Protein AF-V4AEV6-F1 (afdb_monomer)

Secondary structure (DSSP, 8-state):
-EEEEEEEEEEEE-SEEEEEEEEEEEEEEESEEEEEE---S--EEEEEEEEEEEESSEEEEEEEEEEEEEEEEEEEEEEEEEEEEEEEEEEEEEEEEEEEEEEEEEEEEEEEEEEEEEEEEEEEEEEEEEEEEEE-----

Organism: Lottia gigantea (NCBI:txid225164)

pLDDT: mean 76.53, std 8.0, range [36.03, 85.5]

Mean predicted aligned error: 7.54 Å

Radius of gyration: 14.94 Å; Cα contacts (8 Å, |Δi|>4): 423; chains: 1; bounding box: 34×27×40 Å

Structure (mmCIF, N/CA/C/O backbone):
data_AF-V4AEV6-F1
#
_entry.id   AF-V4AEV6-F1
#
loop_
_atom_site.group_PDB
_atom_site.id
_atom_site.type_symbol
_atom_site.label_atom_id
_atom_site.label_alt_id
_atom_site.label_comp_id
_atom_site.label_asym_id
_atom_site.label_entity_id
_atom_site.label_seq_id
_atom_site.pdbx_PDB_ins_code
_atom_site.Cartn_x
_atom_site.Cartn_y
_atom_site.Cartn_z
_atom_site.occupancy
_atom_site.B_iso_or_equiv
_atom_site.auth_seq_id
_atom_site.auth_comp_id
_atom_site.auth_asym_id
_atom_site.auth_atom_id
_atom_site.pdbx_PDB_model_num
ATOM 1 N N . GLU A 1 1 ? 16.883 -10.049 -12.548 1.00 63.38 1 GLU A N 1
ATOM 2 C CA . GLU A 1 1 ? 17.348 -8.849 -13.294 1.00 63.38 1 GLU A CA 1
ATOM 3 C C . GLU A 1 1 ? 16.871 -7.574 -12.592 1.00 63.38 1 GLU A C 1
ATOM 5 O O . GLU A 1 1 ? 15.857 -7.626 -11.902 1.00 63.38 1 GLU A O 1
ATOM 10 N N . GLN A 1 2 ? 17.635 -6.4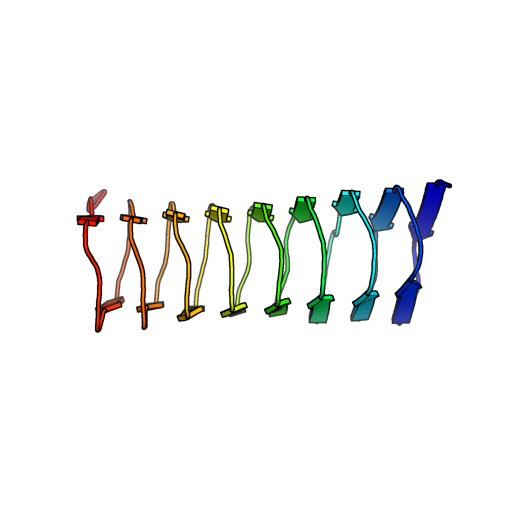77 -12.681 1.00 79.69 2 GLN A N 1
ATOM 11 C CA . GLN A 1 2 ? 17.350 -5.211 -11.985 1.00 79.69 2 GLN A CA 1
ATOM 12 C C . GLN A 1 2 ? 16.844 -4.146 -12.964 1.00 79.69 2 GLN A C 1
ATOM 14 O O . GLN A 1 2 ? 17.460 -3.947 -14.012 1.00 79.69 2 GLN A O 1
ATOM 19 N N . CYS A 1 3 ? 15.794 -3.415 -12.590 1.00 81.62 3 CYS A N 1
ATOM 20 C CA . CYS A 1 3 ? 15.267 -2.277 -13.343 1.00 81.62 3 CYS A CA 1
ATOM 21 C C . CYS A 1 3 ? 15.431 -0.965 -12.560 1.00 81.62 3 CYS A C 1
ATOM 23 O O . CYS A 1 3 ? 15.241 -0.931 -11.343 1.00 81.62 3 CYS A O 1
ATOM 25 N N . TYR A 1 4 ? 15.739 0.117 -13.275 1.00 82.94 4 TYR A N 1
ATOM 26 C CA . TYR A 1 4 ? 15.782 1.479 -12.747 1.00 82.94 4 TYR A CA 1
ATOM 27 C C . TYR A 1 4 ? 14.935 2.372 -13.645 1.00 82.94 4 TYR A C 1
ATOM 29 O O . TYR A 1 4 ? 15.218 2.484 -14.839 1.00 82.94 4 TYR A O 1
ATOM 37 N N . ILE A 1 5 ? 13.905 2.985 -13.073 1.00 80.19 5 ILE A N 1
ATOM 38 C CA . ILE A 1 5 ? 12.980 3.866 -13.782 1.00 80.19 5 ILE A CA 1
ATOM 39 C C . ILE A 1 5 ? 12.909 5.200 -13.046 1.00 80.19 5 ILE A C 1
ATOM 41 O O . ILE A 1 5 ? 12.683 5.230 -11.838 1.00 80.19 5 ILE A O 1
ATOM 45 N N . SER A 1 6 ? 13.089 6.300 -13.772 1.00 83.06 6 SER A N 1
ATOM 46 C CA . SER A 1 6 ? 12.826 7.630 -13.238 1.00 83.06 6 SER A CA 1
ATOM 47 C C . SER A 1 6 ? 12.288 8.588 -14.285 1.00 83.06 6 SER A C 1
ATOM 49 O O . SER A 1 6 ? 12.543 8.400 -15.475 1.00 83.06 6 SER A O 1
ATOM 51 N N . ASP A 1 7 ? 11.586 9.621 -13.819 1.00 81.50 7 ASP A N 1
ATOM 52 C CA . ASP A 1 7 ? 11.181 10.793 -14.602 1.00 81.50 7 ASP A CA 1
ATOM 53 C C . ASP A 1 7 ? 10.311 10.439 -15.818 1.00 81.50 7 ASP A C 1
ATOM 55 O O . ASP A 1 7 ? 10.555 10.889 -16.943 1.00 81.50 7 ASP A O 1
ATOM 59 N N . ILE A 1 8 ? 9.295 9.604 -15.597 1.00 78.75 8 ILE A N 1
ATOM 60 C CA . ILE A 1 8 ? 8.323 9.219 -16.627 1.00 78.75 8 ILE A CA 1
ATOM 61 C C . ILE A 1 8 ? 6.896 9.378 -16.110 1.00 78.75 8 ILE A C 1
ATOM 63 O O . ILE A 1 8 ? 6.651 9.292 -14.917 1.00 78.75 8 ILE A O 1
ATOM 67 N N . GLU A 1 9 ? 5.936 9.563 -17.010 1.00 80.81 9 GLU A N 1
ATOM 68 C CA . GLU A 1 9 ? 4.525 9.697 -16.624 1.00 80.81 9 GLU A CA 1
ATOM 69 C C . GLU A 1 9 ? 3.915 8.331 -16.269 1.00 80.81 9 GLU A C 1
ATOM 71 O O . GLU A 1 9 ? 3.244 8.186 -15.252 1.00 80.81 9 GLU A O 1
ATOM 76 N N . GLN A 1 10 ? 4.176 7.299 -17.082 1.00 82.94 10 GLN A N 1
ATOM 77 C CA . GLN A 1 10 ? 3.543 5.988 -16.928 1.00 82.94 10 GLN A CA 1
ATOM 78 C C . GLN A 1 10 ? 4.524 4.828 -17.108 1.00 82.94 10 GLN A C 1
ATOM 80 O O . GLN A 1 10 ? 5.239 4.784 -18.113 1.00 82.94 10 GLN A O 1
ATOM 85 N N . CYS A 1 11 ? 4.505 3.842 -16.199 1.00 83.12 11 CYS A N 1
ATOM 86 C CA . CYS A 1 11 ? 5.146 2.542 -16.427 1.00 83.12 11 CYS A CA 1
ATOM 87 C C . CYS A 1 11 ? 4.233 1.333 -16.293 1.00 83.12 11 CYS A C 1
ATOM 89 O O . CYS A 1 11 ? 3.242 1.308 -15.568 1.00 83.12 11 CYS A O 1
ATOM 91 N N . TYR A 1 12 ? 4.658 0.284 -16.989 1.00 84.56 12 TYR A N 1
ATOM 92 C CA . TYR A 1 12 ? 4.259 -1.084 -16.742 1.00 84.56 12 TYR A CA 1
ATOM 93 C C . TYR A 1 12 ? 5.535 -1.894 -16.528 1.00 84.56 12 TYR A C 1
ATOM 95 O O . TYR A 1 12 ? 6.382 -1.946 -17.425 1.00 84.56 12 TYR A O 1
ATOM 103 N N . ILE A 1 13 ? 5.688 -2.499 -15.351 1.00 80.12 13 ILE A N 1
ATOM 104 C CA . ILE A 1 13 ? 6.807 -3.397 -15.061 1.00 80.12 13 ILE A CA 1
ATOM 105 C C . ILE A 1 13 ? 6.278 -4.784 -14.705 1.00 80.12 13 ILE A C 1
ATOM 107 O O . ILE A 1 13 ? 5.515 -4.935 -13.747 1.00 80.12 13 ILE A O 1
ATOM 111 N N . ALA A 1 14 ? 6.758 -5.782 -15.445 1.00 82.69 14 ALA A N 1
ATOM 112 C CA . ALA A 1 14 ? 6.513 -7.194 -15.191 1.00 82.69 14 ALA A CA 1
ATOM 113 C C . ALA A 1 14 ? 7.800 -8.024 -15.233 1.00 82.69 14 ALA A C 1
ATOM 115 O O . ALA A 1 14 ? 8.808 -7.556 -15.770 1.00 82.69 14 ALA A O 1
ATOM 116 N N . ASP A 1 15 ? 7.757 -9.225 -14.656 1.00 81.00 15 ASP A N 1
ATOM 117 C CA . ASP A 1 15 ? 8.800 -10.258 -14.736 1.00 81.00 15 ASP A CA 1
ATOM 118 C C . ASP A 1 15 ? 10.203 -9.780 -14.310 1.00 81.00 15 ASP A C 1
ATOM 120 O O . ASP A 1 15 ? 11.209 -10.060 -14.967 1.00 81.00 15 ASP A O 1
ATOM 124 N N . ASN A 1 16 ? 10.297 -9.014 -13.220 1.00 74.94 16 ASN A N 1
ATOM 125 C CA . ASN A 1 16 ? 11.577 -8.510 -12.705 1.00 74.94 16 ASN A CA 1
ATOM 126 C C . ASN A 1 16 ? 11.844 -9.012 -11.284 1.00 74.94 16 ASN A C 1
ATOM 128 O O . ASN A 1 16 ? 10.943 -9.119 -10.471 1.00 74.94 16 ASN A O 1
ATOM 132 N N . GLU A 1 17 ? 13.105 -9.262 -10.934 1.00 75.12 17 GLU A N 1
ATOM 133 C CA . GLU A 1 17 ? 13.441 -9.623 -9.544 1.00 75.12 17 GLU A CA 1
ATOM 134 C C . GLU A 1 17 ? 13.429 -8.378 -8.657 1.00 75.12 17 GLU A C 1
ATOM 136 O O . GLU A 1 17 ? 12.975 -8.414 -7.514 1.00 75.12 17 GLU A O 1
ATOM 141 N N . ARG A 1 18 ? 13.976 -7.270 -9.181 1.00 78.75 18 ARG A N 1
ATOM 142 C CA . ARG A 1 18 ? 14.162 -6.026 -8.435 1.00 78.75 18 ARG A CA 1
ATOM 143 C C . ARG A 1 18 ? 13.931 -4.792 -9.277 1.00 78.75 18 ARG A C 1
ATOM 145 O O . ARG A 1 18 ? 14.594 -4.630 -10.298 1.00 78.75 18 ARG A O 1
ATOM 152 N N . CYS A 1 19 ? 13.108 -3.870 -8.786 1.00 77.88 19 CYS A N 1
ATOM 153 C CA . CYS A 1 19 ? 12.932 -2.570 -9.429 1.00 77.88 19 CYS A CA 1
ATOM 154 C C . CYS A 1 19 ? 13.085 -1.408 -8.454 1.00 77.88 19 CYS A C 1
ATOM 156 O O . CYS A 1 19 ? 12.621 -1.467 -7.315 1.00 77.88 19 CYS A O 1
ATOM 158 N N . TYR A 1 20 ? 13.737 -0.356 -8.947 1.00 79.44 20 TYR A N 1
ATOM 159 C CA . TYR A 1 20 ? 13.852 0.940 -8.301 1.00 79.44 20 TYR A CA 1
ATOM 160 C C . TYR A 1 20 ? 13.142 1.970 -9.160 1.00 79.44 20 TYR A C 1
ATOM 162 O O . TYR A 1 20 ? 13.524 2.177 -10.315 1.00 79.44 20 TYR A O 1
ATOM 170 N N . VAL A 1 21 ? 12.112 2.597 -8.604 1.00 76.44 21 VAL A N 1
ATOM 171 C CA . VAL A 1 21 ? 11.323 3.600 -9.320 1.00 76.44 21 VAL A CA 1
ATOM 172 C C . VAL A 1 21 ? 11.275 4.885 -8.508 1.00 76.44 21 VAL A C 1
ATOM 174 O O . VAL A 1 21 ? 11.031 4.852 -7.298 1.00 76.44 21 VAL A O 1
ATOM 177 N N . GLY A 1 22 ? 11.521 6.007 -9.177 1.00 75.56 22 GLY A N 1
ATOM 178 C CA . GLY A 1 22 ? 11.339 7.348 -8.624 1.00 75.56 22 GLY A CA 1
ATOM 179 C C . GLY A 1 22 ? 10.667 8.270 -9.634 1.00 75.56 22 GLY A C 1
ATOM 180 O O . GLY A 1 22 ? 10.734 8.006 -10.826 1.00 75.56 22 GLY A O 1
ATOM 181 N N . TYR A 1 23 ? 10.025 9.341 -9.169 1.00 74.56 23 TYR A N 1
ATOM 182 C CA . TYR A 1 23 ? 9.386 10.364 -10.017 1.00 74.56 23 TYR A CA 1
ATOM 183 C C . TYR A 1 23 ? 8.487 9.781 -11.127 1.00 74.56 23 TYR A C 1
ATOM 185 O O . TYR A 1 23 ? 8.859 9.776 -12.304 1.00 74.56 23 TYR A O 1
ATOM 193 N N . ILE A 1 24 ? 7.318 9.258 -10.737 1.00 74.31 24 ILE A N 1
ATOM 194 C CA . ILE A 1 24 ? 6.341 8.674 -11.661 1.00 74.31 24 ILE A CA 1
ATOM 195 C C . ILE A 1 24 ? 4.905 9.007 -11.265 1.00 74.31 24 ILE A C 1
ATOM 197 O O . ILE A 1 24 ? 4.586 8.966 -10.079 1.00 74.31 24 ILE A O 1
ATOM 201 N N . GLU A 1 25 ? 4.049 9.300 -12.248 1.00 76.62 25 GLU A N 1
ATOM 202 C CA . GLU A 1 25 ? 2.638 9.614 -11.979 1.00 76.62 25 GLU A CA 1
ATOM 203 C C . GLU A 1 25 ? 1.812 8.342 -11.785 1.00 76.62 25 GLU A C 1
ATOM 205 O O . GLU A 1 25 ? 1.055 8.200 -10.822 1.00 76.62 25 GLU A O 1
ATOM 210 N N . GLN A 1 26 ? 1.962 7.386 -12.705 1.00 78.81 26 GLN A N 1
ATOM 211 C CA . GLN A 1 26 ? 1.211 6.139 -12.665 1.00 78.81 26 GLN A CA 1
ATOM 212 C C . GLN A 1 26 ? 2.097 4.946 -12.971 1.00 78.81 26 GLN A C 1
ATOM 214 O O . GLN A 1 26 ? 2.856 4.941 -13.942 1.00 78.81 26 GLN A O 1
ATOM 219 N N . CYS A 1 27 ? 1.973 3.877 -12.189 1.00 80.00 27 CYS A N 1
ATOM 220 C CA . CYS A 1 27 ? 2.612 2.635 -12.589 1.00 80.00 27 CYS A CA 1
ATOM 221 C C . CYS A 1 27 ? 1.858 1.378 -12.185 1.00 80.00 27 CYS A C 1
ATOM 223 O O . CYS A 1 27 ? 1.276 1.274 -11.101 1.00 80.00 27 CYS A O 1
ATOM 225 N N . PHE A 1 28 ? 1.912 0.415 -13.102 1.00 82.56 28 PHE A N 1
ATOM 226 C CA . PHE A 1 28 ? 1.388 -0.919 -12.921 1.00 82.56 28 PHE A CA 1
ATOM 227 C C . PHE A 1 28 ? 2.512 -1.941 -12.777 1.00 82.56 28 PHE A C 1
ATOM 229 O O . PHE A 1 28 ? 3.504 -1.946 -13.513 1.00 82.56 28 PHE A O 1
ATOM 236 N N . PHE A 1 29 ? 2.280 -2.856 -11.851 1.00 78.62 29 PHE A N 1
ATOM 237 C CA . PHE A 1 29 ? 3.227 -3.831 -11.375 1.00 78.62 29 PHE A CA 1
ATOM 238 C C . PHE A 1 29 ? 2.574 -5.225 -11.315 1.00 78.62 29 PHE A C 1
ATOM 240 O O . PHE A 1 29 ? 1.760 -5.466 -10.431 1.00 78.62 29 PHE A O 1
ATOM 247 N N . ALA A 1 30 ? 2.992 -6.159 -12.186 1.00 80.19 30 ALA A N 1
ATOM 248 C CA . ALA A 1 30 ? 2.730 -7.609 -12.055 1.00 80.19 30 ALA A CA 1
ATOM 249 C C . ALA A 1 30 ? 4.027 -8.430 -11.905 1.00 80.19 30 ALA A C 1
ATOM 251 O O . ALA A 1 30 ? 5.055 -7.994 -12.405 1.00 80.19 30 ALA A O 1
ATOM 252 N N . ASP A 1 31 ? 4.035 -9.542 -11.173 1.00 78.25 31 ASP A N 1
ATOM 253 C CA . ASP A 1 31 ? 5.141 -10.523 -11.189 1.00 78.25 31 ASP A CA 1
ATOM 254 C C . ASP A 1 31 ? 6.555 -9.959 -10.876 1.00 78.25 31 ASP A C 1
ATOM 256 O O . ASP A 1 31 ? 7.473 -10.024 -11.697 1.00 78.25 31 ASP A O 1
ATOM 260 N N . ILE A 1 32 ? 6.756 -9.356 -9.693 1.00 71.62 32 ILE A N 1
ATOM 261 C CA . ILE A 1 32 ? 8.094 -8.936 -9.212 1.00 71.62 32 ILE A CA 1
ATOM 262 C C . ILE A 1 32 ? 8.321 -9.398 -7.785 1.00 71.62 32 ILE A C 1
ATOM 264 O O . ILE A 1 32 ? 7.485 -9.152 -6.927 1.00 71.62 32 ILE A O 1
ATOM 268 N N . GLU A 1 33 ? 9.485 -9.973 -7.496 1.00 73.19 33 GLU A N 1
ATOM 269 C CA . GLU A 1 33 ? 9.812 -10.423 -6.138 1.00 73.19 33 GLU A CA 1
ATOM 270 C C . GLU A 1 33 ? 9.946 -9.235 -5.171 1.00 73.19 33 GLU A C 1
ATOM 272 O O . GLU A 1 33 ? 9.237 -9.147 -4.168 1.00 73.19 33 GLU A O 1
ATOM 277 N N . GLN A 1 34 ? 10.820 -8.273 -5.480 1.00 72.44 34 GLN A N 1
ATOM 278 C CA . GLN A 1 34 ? 11.127 -7.152 -4.589 1.00 72.44 34 GLN A CA 1
ATOM 279 C C . GLN A 1 34 ? 11.087 -5.821 -5.330 1.00 72.44 34 GLN A C 1
ATOM 281 O O . GLN A 1 34 ? 11.697 -5.657 -6.382 1.00 72.44 34 GLN A O 1
ATOM 286 N N . CYS A 1 35 ? 10.423 -4.817 -4.770 1.00 71.00 35 CYS A N 1
ATOM 287 C CA . CYS A 1 35 ? 10.370 -3.506 -5.402 1.00 71.00 35 CYS A CA 1
ATOM 288 C C . CYS A 1 35 ? 10.536 -2.385 -4.375 1.00 71.00 35 CYS A C 1
ATOM 290 O O . CYS A 1 35 ? 9.812 -2.314 -3.382 1.00 71.00 35 CYS A O 1
ATOM 292 N N . TYR A 1 36 ? 11.507 -1.509 -4.623 1.00 70.75 36 TYR A N 1
ATOM 293 C CA . TYR A 1 36 ? 11.816 -0.375 -3.763 1.00 70.75 36 TYR A CA 1
ATOM 294 C C . TYR A 1 36 ? 11.447 0.913 -4.481 1.00 70.75 36 TYR A C 1
ATOM 296 O O . TYR A 1 36 ? 11.966 1.206 -5.559 1.00 70.75 36 TYR A O 1
ATOM 304 N N . PHE A 1 37 ? 10.588 1.705 -3.861 1.00 66.62 37 PHE A N 1
ATOM 305 C CA . PHE A 1 37 ? 10.158 2.976 -4.409 1.00 66.62 37 PHE A CA 1
ATOM 306 C C . PHE A 1 37 ? 10.619 4.117 -3.533 1.00 66.62 37 PHE A C 1
ATOM 308 O O . PHE A 1 37 ? 10.428 4.117 -2.319 1.00 66.62 37 PHE A O 1
ATOM 315 N N . TYR A 1 38 ? 11.183 5.116 -4.197 1.00 60.19 38 TYR A N 1
ATOM 316 C CA . TYR A 1 38 ? 11.450 6.419 -3.618 1.00 60.19 38 TYR A CA 1
ATOM 317 C C . TYR A 1 38 ? 10.709 7.426 -4.489 1.00 60.19 38 TYR A C 1
ATOM 319 O O . TYR A 1 38 ? 11.277 7.998 -5.419 1.00 60.19 38 TYR A O 1
ATOM 327 N N . VAL A 1 39 ? 9.404 7.553 -4.250 1.00 57.09 39 VAL A N 1
ATOM 328 C CA . VAL A 1 39 ? 8.573 8.548 -4.926 1.00 57.09 39 VAL A CA 1
ATOM 329 C C . VAL A 1 39 ? 8.685 9.847 -4.134 1.00 57.09 39 VAL A C 1
ATOM 331 O O . VAL A 1 39 ? 8.633 9.846 -2.910 1.00 57.09 39 VAL A O 1
ATOM 334 N N . ALA A 1 40 ? 8.913 10.942 -4.847 1.00 49.41 40 ALA A N 1
ATOM 335 C CA . ALA A 1 40 ? 8.749 12.296 -4.347 1.00 49.41 40 ALA A CA 1
ATOM 336 C C . ALA A 1 40 ? 7.736 12.945 -5.299 1.00 49.41 40 ALA A C 1
ATOM 338 O O . ALA A 1 40 ? 8.138 13.488 -6.326 1.00 49.41 40 ALA A O 1
ATOM 339 N N . ASP A 1 41 ? 6.449 12.759 -4.973 1.00 50.06 41 ASP A N 1
ATOM 340 C CA . ASP A 1 41 ? 5.226 13.187 -5.685 1.00 50.06 41 ASP A CA 1
ATOM 341 C C . ASP A 1 41 ? 4.930 12.504 -7.057 1.00 50.06 41 ASP A C 1
ATOM 343 O O . ASP A 1 41 ? 5.841 12.395 -7.872 1.00 50.06 41 ASP A O 1
ATOM 347 N N . ARG A 1 42 ? 3.724 12.052 -7.487 1.00 63.59 42 ARG A N 1
ATOM 348 C CA . ARG A 1 42 ? 2.358 11.748 -6.956 1.00 63.59 42 ARG A CA 1
ATOM 349 C C . ARG A 1 42 ? 1.558 10.982 -8.054 1.00 63.59 42 ARG A C 1
ATOM 351 O O . ARG A 1 42 ? 1.752 11.287 -9.222 1.00 63.59 42 ARG A O 1
ATOM 358 N N . GLU A 1 43 ? 0.656 10.063 -7.665 1.00 68.44 43 GLU A N 1
ATOM 359 C CA . GLU A 1 43 ? -0.770 9.896 -8.080 1.00 68.44 43 GLU A CA 1
ATOM 360 C C . GLU A 1 43 ? -1.277 8.449 -7.849 1.00 68.44 43 GLU A C 1
ATOM 362 O O . GLU A 1 43 ? -1.952 8.203 -6.847 1.00 68.44 43 GLU A O 1
ATOM 367 N N . GLN A 1 44 ? -0.995 7.468 -8.723 1.00 73.69 44 GLN A N 1
ATOM 368 C CA . GLN A 1 44 ? -1.693 6.164 -8.668 1.00 73.69 44 GLN A CA 1
ATOM 369 C C . GLN A 1 44 ? -0.816 4.938 -8.936 1.00 73.69 44 GLN A C 1
ATOM 371 O O . GLN A 1 44 ? -0.161 4.814 -9.971 1.00 73.69 44 GLN A O 1
ATOM 376 N N . PHE A 1 45 ? -0.912 3.949 -8.048 1.00 77.56 45 PHE A N 1
ATOM 377 C CA . PHE A 1 45 ? -0.172 2.694 -8.167 1.00 77.56 45 PHE A CA 1
ATOM 378 C C . PHE A 1 45 ? -1.072 1.469 -8.081 1.00 77.56 45 PHE A C 1
ATOM 380 O O . PHE A 1 45 ? -1.977 1.399 -7.248 1.00 77.56 45 PHE A O 1
ATOM 387 N N . TYR A 1 46 ? -0.759 0.481 -8.916 1.00 78.81 46 TYR A N 1
ATOM 388 C CA . TYR A 1 46 ? -1.430 -0.814 -8.946 1.00 78.81 46 TYR A CA 1
ATOM 389 C C . TYR A 1 46 ? -0.397 -1.926 -8.866 1.00 78.81 46 TYR A C 1
ATOM 391 O O . TYR A 1 46 ? 0.527 -1.970 -9.681 1.00 78.81 46 TYR A O 1
ATOM 399 N N . VAL A 1 47 ? -0.568 -2.824 -7.899 1.00 76.25 47 VAL A N 1
ATOM 400 C CA . VAL A 1 47 ? 0.378 -3.900 -7.612 1.00 76.25 47 VAL A CA 1
ATOM 401 C C . VAL A 1 47 ? -0.343 -5.234 -7.420 1.00 76.25 47 VAL A C 1
ATOM 403 O O . VAL A 1 47 ? -1.261 -5.312 -6.603 1.00 76.25 47 VAL A O 1
ATOM 406 N N . ALA A 1 48 ? 0.115 -6.274 -8.125 1.00 76.00 48 ALA A N 1
ATOM 407 C CA . ALA A 1 48 ? -0.388 -7.648 -8.028 1.00 76.00 48 ALA A CA 1
ATOM 408 C C . ALA A 1 48 ? 0.742 -8.706 -8.009 1.00 76.00 48 ALA A C 1
ATOM 410 O O . ALA A 1 48 ? 1.744 -8.516 -8.710 1.00 76.00 48 ALA A O 1
ATOM 411 N N . ASP A 1 49 ? 0.534 -9.795 -7.247 1.00 62.66 49 ASP A N 1
ATOM 412 C CA . ASP A 1 49 ? 1.254 -11.097 -7.235 1.00 62.66 49 ASP A CA 1
ATOM 413 C C . ASP A 1 49 ? 2.742 -11.105 -6.805 1.00 62.66 49 ASP A C 1
ATOM 415 O O . ASP A 1 49 ? 3.619 -11.328 -7.646 1.00 62.66 49 ASP A O 1
ATOM 419 N N . ARG A 1 50 ? 3.094 -10.796 -5.533 1.00 66.50 50 ARG A N 1
ATOM 420 C CA . ARG A 1 50 ? 4.510 -10.482 -5.155 1.00 66.50 50 ARG A CA 1
ATOM 421 C C . ARG A 1 50 ? 4.960 -10.750 -3.707 1.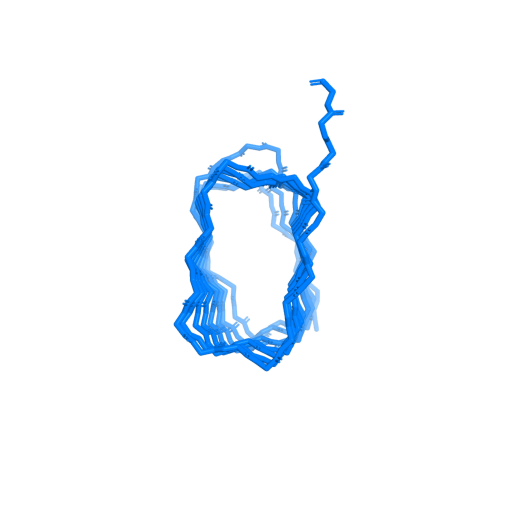00 66.50 50 ARG A C 1
ATOM 423 O O . ARG A 1 50 ? 4.167 -11.091 -2.838 1.00 66.50 50 ARG A O 1
ATOM 430 N N . GLU A 1 51 ? 6.250 -10.523 -3.411 1.00 64.88 51 GLU A N 1
ATOM 431 C CA . GLU A 1 51 ? 6.801 -10.689 -2.054 1.00 64.88 51 GLU A CA 1
ATOM 432 C C . GLU A 1 51 ? 6.864 -9.378 -1.249 1.00 64.88 51 GLU A C 1
ATOM 434 O O . GLU A 1 51 ? 6.276 -9.318 -0.169 1.00 64.88 51 GLU A O 1
ATOM 439 N N . GLN A 1 52 ? 7.567 -8.330 -1.716 1.00 74.75 52 GLN A N 1
ATOM 440 C CA . GLN A 1 52 ? 7.883 -7.168 -0.855 1.00 74.75 52 GLN A CA 1
ATOM 441 C C . GLN A 1 52 ? 7.878 -5.799 -1.547 1.00 74.75 52 GLN A C 1
ATOM 443 O O . GLN A 1 52 ? 8.499 -5.611 -2.598 1.00 74.75 52 GLN A O 1
ATOM 448 N N . PHE A 1 53 ? 7.264 -4.816 -0.877 1.00 74.31 53 PHE A N 1
ATOM 449 C CA . PHE A 1 53 ? 7.189 -3.422 -1.323 1.00 74.31 53 PHE A CA 1
ATOM 450 C C . PHE A 1 53 ? 7.493 -2.401 -0.247 1.00 74.31 53 PHE A C 1
ATOM 452 O O . PHE A 1 53 ? 7.034 -2.525 0.888 1.00 74.31 53 PHE A O 1
ATOM 459 N N . TYR A 1 54 ? 8.170 -1.340 -0.675 1.00 75.31 54 TYR A N 1
ATOM 460 C CA . TYR A 1 54 ? 8.432 -0.154 0.124 1.00 75.31 54 TYR A CA 1
ATOM 461 C C . TYR A 1 54 ? 8.101 1.082 -0.690 1.00 75.31 54 TYR A C 1
ATOM 463 O O . TYR A 1 54 ? 8.676 1.260 -1.764 1.00 75.31 54 TYR A O 1
ATOM 471 N N . PHE A 1 55 ? 7.226 1.927 -0.160 1.00 75.38 55 PHE A N 1
ATOM 472 C CA . PHE A 1 55 ? 6.885 3.208 -0.756 1.00 75.38 55 PHE A CA 1
ATOM 473 C C . PHE A 1 55 ? 7.032 4.351 0.250 1.00 75.38 55 PHE A C 1
ATOM 475 O O . PHE A 1 55 ? 6.763 4.197 1.444 1.00 75.38 55 PHE A O 1
ATOM 482 N N . ALA A 1 56 ? 7.432 5.506 -0.270 1.00 73.25 56 ALA A N 1
ATOM 483 C CA . ALA A 1 56 ? 7.335 6.796 0.395 1.00 73.25 56 ALA A CA 1
ATOM 484 C C . ALA A 1 56 ? 6.346 7.652 -0.404 1.00 73.25 56 ALA A C 1
ATOM 486 O O . ALA A 1 56 ? 6.398 7.615 -1.631 1.00 73.25 56 ALA A O 1
ATOM 487 N N . ASP A 1 57 ? 5.460 8.347 0.303 1.00 76.50 57 ASP A N 1
ATOM 488 C CA . ASP A 1 57 ? 4.561 9.403 -0.174 1.00 76.50 57 ASP A CA 1
ATOM 489 C C . ASP A 1 57 ? 3.750 9.069 -1.442 1.00 76.50 57 ASP A C 1
ATOM 491 O O . ASP A 1 57 ? 4.154 9.340 -2.576 1.00 76.50 57 ASP A O 1
ATOM 495 N N . ILE A 1 58 ? 2.555 8.500 -1.250 1.00 76.19 58 ILE A N 1
ATOM 496 C CA . ILE A 1 58 ? 1.627 8.145 -2.338 1.00 76.19 58 ILE A CA 1
ATOM 497 C C . ILE A 1 58 ? 0.249 8.774 -2.123 1.00 76.19 58 ILE A C 1
ATOM 499 O O . ILE A 1 58 ? -0.250 8.825 -1.009 1.00 76.19 58 ILE A O 1
ATOM 503 N N . GLU A 1 59 ? -0.445 9.178 -3.187 1.00 82.81 59 GLU A N 1
ATOM 504 C CA . GLU A 1 59 ? -1.872 9.501 -3.053 1.00 82.81 59 GLU A CA 1
ATOM 505 C C . GLU A 1 59 ? -2.714 8.230 -3.023 1.00 82.81 59 GLU A C 1
ATOM 507 O O . GLU A 1 59 ? -3.392 7.969 -2.038 1.00 82.81 59 GLU A O 1
ATOM 512 N N . GLN A 1 60 ? -2.671 7.408 -4.077 1.00 83.38 60 GLN A N 1
ATOM 513 C CA . GLN A 1 60 ? -3.521 6.225 -4.187 1.00 83.38 60 GLN A CA 1
ATOM 514 C C . GLN A 1 60 ? -2.731 4.955 -4.494 1.00 83.38 60 GLN A C 1
ATOM 516 O O . GLN A 1 60 ? -1.893 4.917 -5.398 1.00 83.38 60 GLN A O 1
ATOM 521 N N . CYS A 1 61 ? -3.047 3.875 -3.779 1.00 83.38 61 CYS A N 1
ATOM 522 C CA . CYS A 1 61 ? -2.451 2.564 -4.024 1.00 83.38 61 CYS A CA 1
ATOM 523 C C . CYS A 1 61 ? -3.490 1.442 -3.946 1.00 83.38 61 CYS A C 1
ATOM 525 O O . CYS A 1 61 ? -4.259 1.358 -2.983 1.00 83.38 61 CYS A O 1
ATOM 527 N N . TYR A 1 62 ? -3.466 0.567 -4.951 1.00 85.12 62 TYR A N 1
ATOM 528 C CA . TYR A 1 62 ? -4.262 -0.652 -5.048 1.00 85.12 62 TYR A CA 1
ATOM 529 C C . TYR A 1 62 ? -3.340 -1.861 -5.092 1.00 85.12 62 TYR A C 1
ATOM 531 O O . TYR A 1 62 ? -2.414 -1.933 -5.901 1.00 85.12 62 TYR A O 1
ATOM 539 N N . VAL A 1 63 ? -3.575 -2.789 -4.178 1.00 82.19 63 VAL A N 1
ATOM 540 C CA . VAL A 1 63 ? -2.568 -3.755 -3.758 1.00 82.19 63 VAL A CA 1
ATOM 541 C C . VAL A 1 63 ? -3.281 -5.101 -3.548 1.00 82.19 63 VAL A C 1
ATOM 543 O O . VAL A 1 63 ? -4.006 -5.259 -2.571 1.00 82.19 63 VAL A O 1
ATOM 546 N N . ALA A 1 64 ? -3.084 -6.059 -4.464 1.00 83.12 64 ALA A N 1
ATOM 547 C CA . ALA A 1 64 ? -3.646 -7.424 -4.424 1.00 83.12 64 ALA A CA 1
ATOM 548 C C . ALA A 1 64 ? -2.540 -8.503 -4.409 1.00 83.12 64 ALA A C 1
ATOM 550 O O . ALA A 1 64 ? -1.438 -8.236 -4.878 1.00 83.12 64 ALA A O 1
ATOM 551 N N . ASP A 1 65 ? -2.752 -9.635 -3.732 1.00 81.31 65 ASP A N 1
ATOM 552 C CA . ASP A 1 65 ? -1.825 -10.788 -3.608 1.00 81.31 65 ASP A CA 1
ATOM 553 C C . ASP A 1 65 ? -0.310 -10.504 -3.362 1.00 81.31 65 ASP A C 1
ATOM 555 O O . ASP A 1 65 ? 0.524 -10.628 -4.253 1.00 81.31 65 ASP A O 1
ATOM 559 N N . ILE A 1 66 ? 0.097 -10.106 -2.150 1.00 73.38 66 ILE A N 1
ATOM 560 C CA . ILE A 1 66 ? 1.491 -9.804 -1.758 1.00 73.38 66 ILE A CA 1
ATOM 561 C C . ILE A 1 66 ? 1.752 -10.316 -0.341 1.00 73.38 66 ILE A C 1
ATOM 563 O O . ILE A 1 66 ? 0.864 -10.373 0.509 1.00 73.38 66 ILE A O 1
ATOM 567 N N . GLU A 1 67 ? 2.993 -10.669 -0.034 1.00 80.88 67 GLU A N 1
ATOM 568 C CA . GLU A 1 67 ? 3.346 -11.066 1.329 1.00 80.88 67 GLU A CA 1
ATOM 569 C C . GLU A 1 67 ? 3.524 -9.872 2.273 1.00 80.88 67 GLU A C 1
ATOM 571 O O . GLU A 1 67 ? 2.947 -9.863 3.362 1.00 80.88 67 GLU A O 1
ATOM 576 N N . GLN A 1 68 ? 4.302 -8.863 1.873 1.00 80.88 68 GLN A N 1
ATOM 577 C CA . GLN A 1 68 ? 4.649 -7.719 2.713 1.00 80.88 68 GLN A CA 1
ATOM 578 C C . GLN A 1 68 ? 4.532 -6.385 1.974 1.00 80.88 68 GLN A C 1
ATOM 580 O O . GLN A 1 68 ? 5.057 -6.202 0.873 1.00 80.88 68 GLN A O 1
ATOM 585 N N . PHE A 1 69 ? 3.900 -5.412 2.625 1.00 81.38 69 PHE A N 1
ATOM 586 C CA . PHE A 1 69 ? 3.777 -4.054 2.109 1.00 81.38 69 PHE A CA 1
ATOM 587 C C . PHE A 1 69 ? 4.072 -3.025 3.198 1.00 81.38 69 PHE A C 1
ATOM 589 O O . PHE A 1 69 ? 3.483 -3.069 4.281 1.00 81.38 69 PHE A O 1
ATOM 596 N N . TYR A 1 70 ? 4.969 -2.095 2.879 1.00 82.31 70 TYR A N 1
ATOM 597 C CA . TYR A 1 70 ? 5.373 -0.998 3.744 1.00 82.31 70 TYR A CA 1
ATOM 598 C C . TYR A 1 70 ? 5.159 0.334 3.035 1.00 82.31 70 TYR A C 1
ATOM 600 O O . TYR A 1 70 ? 5.630 0.545 1.914 1.00 82.31 70 TYR A O 1
ATOM 608 N N . VAL A 1 71 ? 4.509 1.252 3.734 1.00 81.06 71 VAL A N 1
ATOM 609 C CA . VAL A 1 71 ? 4.328 2.638 3.313 1.00 81.06 71 VAL A CA 1
ATOM 610 C C . VAL A 1 71 ? 4.677 3.563 4.474 1.00 81.06 71 VAL A C 1
ATOM 612 O O . VAL A 1 71 ? 4.348 3.261 5.623 1.00 81.06 71 VAL A O 1
ATOM 615 N N . ALA A 1 72 ? 5.312 4.691 4.165 1.00 81.25 72 ALA A N 1
ATOM 616 C CA . ALA A 1 72 ? 5.371 5.821 5.088 1.00 81.25 72 ALA A CA 1
ATOM 617 C C . ALA A 1 72 ? 4.015 6.543 5.094 1.00 81.25 72 ALA A C 1
ATOM 619 O O . ALA A 1 72 ? 3.193 6.245 5.956 1.00 81.25 72 ALA A O 1
ATOM 620 N N . ASP A 1 73 ? 3.744 7.344 4.062 1.00 80.81 73 ASP A N 1
ATOM 621 C CA . ASP A 1 73 ? 2.545 8.179 3.987 1.00 80.81 73 ASP A CA 1
ATOM 622 C C . ASP A 1 73 ? 1.704 7.822 2.761 1.00 80.81 73 ASP A C 1
ATOM 624 O O . ASP A 1 73 ? 2.228 7.658 1.649 1.00 80.81 73 ASP A O 1
ATOM 628 N N . ILE A 1 74 ? 0.387 7.689 2.951 1.00 82.56 74 ILE A N 1
ATOM 629 C CA . ILE A 1 74 ? -0.529 7.480 1.827 1.00 82.56 74 ILE A CA 1
ATOM 630 C C . ILE A 1 74 ? -1.924 8.082 2.038 1.00 82.56 74 ILE A C 1
ATOM 632 O O . ILE A 1 74 ? -2.553 7.821 3.055 1.00 82.56 74 ILE A O 1
ATOM 636 N N . GLU A 1 75 ? -2.510 8.773 1.056 1.00 85.50 75 GLU A N 1
ATOM 637 C CA . GLU A 1 75 ? -3.866 9.359 1.203 1.00 85.50 75 GLU A CA 1
ATOM 638 C C . GLU A 1 75 ? -4.970 8.281 1.141 1.00 85.50 75 GLU A C 1
ATOM 640 O O . GLU A 1 75 ? -5.688 8.041 2.114 1.00 85.50 75 GLU A O 1
ATOM 645 N N . GLN A 1 76 ? -5.029 7.463 0.081 1.00 83.88 76 GLN A N 1
ATOM 646 C CA . GLN A 1 76 ? -5.998 6.362 -0.110 1.00 83.88 76 GLN A CA 1
ATOM 647 C C . GLN A 1 76 ? -5.327 5.023 -0.446 1.00 83.88 76 GLN A C 1
ATOM 649 O O . GLN A 1 76 ? -4.398 4.948 -1.240 1.00 83.88 76 GLN A O 1
ATOM 654 N N . CYS A 1 77 ? -5.717 3.948 0.240 1.00 83.94 77 CYS A N 1
ATOM 655 C CA . CYS A 1 77 ? -5.112 2.635 0.028 1.00 83.94 77 CYS A CA 1
ATOM 656 C C . CYS A 1 77 ? -6.156 1.535 0.152 1.00 83.94 77 CYS A C 1
ATOM 658 O O . CYS A 1 77 ? -6.901 1.487 1.134 1.00 83.94 77 CYS A O 1
ATOM 660 N N . TYR A 1 78 ? -6.169 0.670 -0.858 1.00 84.38 78 TYR A N 1
ATOM 661 C CA . TYR A 1 78 ? -7.033 -0.491 -0.960 1.00 84.38 78 TYR A CA 1
ATOM 662 C C . TYR A 1 78 ? -6.170 -1.736 -1.045 1.00 84.38 78 TYR A C 1
ATOM 664 O O . TYR A 1 78 ? -5.317 -1.853 -1.932 1.00 84.38 78 TYR A O 1
ATOM 672 N N . VAL A 1 79 ? -6.410 -2.658 -0.122 1.00 80.62 79 VAL A N 1
ATOM 673 C CA . VAL A 1 79 ? -5.616 -3.873 -0.003 1.00 80.62 79 VAL A CA 1
ATOM 674 C C . VAL A 1 79 ? -6.516 -5.096 0.079 1.00 80.62 79 VAL A C 1
ATOM 676 O O . VAL A 1 79 ? -7.452 -5.121 0.880 1.00 80.62 79 VAL A O 1
ATOM 679 N N . SER A 1 80 ? -6.202 -6.110 -0.721 1.00 81.31 80 SER A N 1
ATOM 680 C CA . SER A 1 80 ? -6.792 -7.446 -0.634 1.00 81.31 80 SER A CA 1
ATOM 681 C C . SER A 1 80 ? -5.698 -8.506 -0.512 1.00 81.31 80 SER A C 1
ATOM 683 O O . SER A 1 80 ? -4.631 -8.360 -1.114 1.00 81.31 80 SER A O 1
ATOM 685 N N . ASP A 1 81 ? -5.966 -9.558 0.259 1.00 75.50 81 ASP A N 1
ATOM 686 C CA . ASP A 1 81 ? -5.165 -10.786 0.329 1.00 75.50 81 ASP A CA 1
ATOM 687 C C . ASP A 1 81 ? -3.680 -10.539 0.678 1.00 75.50 81 ASP A C 1
ATOM 689 O O . ASP A 1 81 ? -2.788 -10.560 -0.178 1.00 75.50 81 ASP A O 1
ATOM 693 N N . ARG A 1 82 ? -3.376 -10.256 1.956 1.00 71.50 82 ARG A N 1
ATOM 694 C CA . ARG A 1 82 ? -1.984 -10.064 2.439 1.00 71.50 82 ARG A CA 1
ATOM 695 C C . ARG A 1 82 ? -1.655 -10.875 3.677 1.00 71.50 82 ARG A C 1
ATOM 697 O O . ARG A 1 82 ? -2.482 -11.048 4.566 1.00 71.50 82 ARG A O 1
ATOM 704 N N . LYS A 1 83 ? -0.365 -11.175 3.843 1.00 76.88 83 LYS A N 1
ATOM 705 C CA . LYS A 1 83 ? 0.164 -11.601 5.147 1.00 76.88 83 LYS A CA 1
ATOM 706 C C . LYS A 1 83 ? 0.450 -10.413 6.060 1.00 76.88 83 LYS A C 1
ATOM 708 O O . LYS A 1 83 ? -0.010 -10.384 7.195 1.00 76.88 83 LYS A O 1
ATOM 713 N N . GLN A 1 84 ? 1.208 -9.420 5.594 1.00 79.88 84 GLN A N 1
ATOM 714 C CA . GLN A 1 84 ? 1.694 -8.343 6.459 1.00 79.88 84 GLN A CA 1
ATOM 715 C C . GLN A 1 84 ? 1.605 -6.966 5.805 1.00 79.88 84 GLN A C 1
ATOM 717 O O . GLN A 1 84 ? 2.029 -6.759 4.666 1.00 79.88 84 GLN A O 1
ATOM 722 N N . PHE A 1 85 ? 1.096 -6.001 6.568 1.00 81.81 85 PHE A N 1
ATOM 723 C CA . PHE A 1 85 ? 0.917 -4.626 6.119 1.00 81.81 85 PHE A CA 1
ATOM 724 C C . PHE A 1 85 ? 1.336 -3.617 7.193 1.00 81.81 85 PHE A C 1
ATOM 726 O O . PHE A 1 85 ? 0.930 -3.728 8.352 1.00 81.81 85 PHE A O 1
ATOM 733 N N . PHE A 1 86 ? 2.123 -2.619 6.800 1.00 82.56 86 PHE A N 1
ATOM 734 C CA . PHE A 1 86 ? 2.611 -1.564 7.683 1.00 82.56 86 PHE A CA 1
ATOM 735 C C . PHE A 1 86 ? 2.444 -0.195 7.027 1.00 82.56 86 PHE A C 1
ATOM 737 O O . PHE A 1 86 ? 2.950 0.030 5.926 1.00 82.56 86 PHE A O 1
ATOM 744 N N . VAL A 1 87 ? 1.778 0.718 7.731 1.00 82.44 87 VAL A N 1
ATOM 745 C CA . VAL A 1 87 ? 1.627 2.126 7.337 1.00 82.44 87 VAL A CA 1
ATOM 746 C C . VAL A 1 87 ? 1.961 3.023 8.518 1.00 82.44 87 VAL A C 1
ATOM 748 O O . VAL A 1 87 ? 1.551 2.724 9.644 1.00 82.44 87 VAL A O 1
ATOM 751 N N . ALA A 1 88 ? 2.720 4.092 8.270 1.00 81.75 88 ALA A N 1
ATOM 752 C CA . ALA A 1 88 ? 2.912 5.137 9.265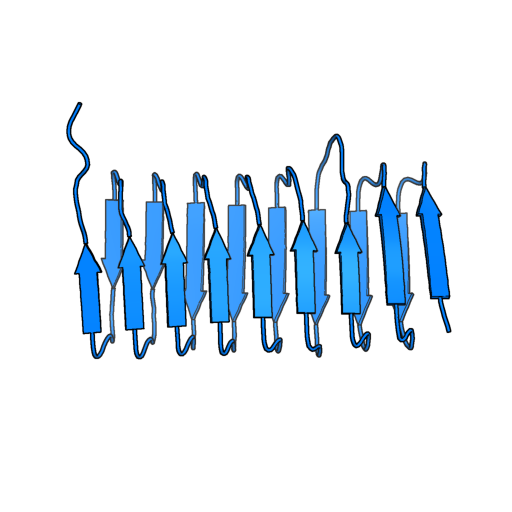 1.00 81.75 88 ALA A CA 1
ATOM 753 C C . ALA A 1 88 ? 1.672 6.037 9.293 1.00 81.75 88 ALA A C 1
ATOM 755 O O . ALA A 1 88 ? 0.858 5.844 10.193 1.00 81.75 88 ALA A O 1
ATOM 756 N N . ASP A 1 89 ? 1.460 6.876 8.277 1.00 79.56 89 ASP A N 1
ATOM 757 C CA . ASP A 1 89 ? 0.385 7.874 8.290 1.00 79.56 89 ASP A CA 1
ATOM 758 C C . ASP A 1 89 ? -0.603 7.702 7.128 1.00 79.56 89 ASP A C 1
ATOM 760 O O . ASP A 1 89 ? -0.250 7.348 5.991 1.00 79.56 89 ASP A O 1
ATOM 764 N N . LYS A 1 90 ? -1.889 7.913 7.441 1.00 78.38 90 LYS A N 1
ATOM 765 C CA . LYS A 1 90 ? -2.987 7.551 6.548 1.00 78.38 90 LYS A CA 1
ATOM 766 C C . LYS A 1 90 ? -4.247 8.398 6.708 1.00 78.38 90 LYS A C 1
ATOM 768 O O . LYS A 1 90 ? -4.795 8.491 7.793 1.00 78.38 90 LYS A O 1
ATOM 773 N N . GLU A 1 91 ? -4.832 8.870 5.606 1.00 82.06 91 GLU A N 1
ATOM 774 C CA . GLU A 1 91 ? -6.217 9.368 5.642 1.00 82.06 91 GLU A CA 1
ATOM 775 C C . GLU A 1 91 ? -7.234 8.215 5.563 1.00 82.06 91 GLU A C 1
ATOM 777 O O . GLU A 1 91 ? -7.975 7.961 6.507 1.00 82.06 91 GLU A O 1
ATOM 782 N N . GLN A 1 92 ? -7.275 7.468 4.453 1.00 81.19 92 GLN A N 1
ATOM 783 C CA . GLN A 1 92 ? -8.310 6.447 4.222 1.00 81.19 92 G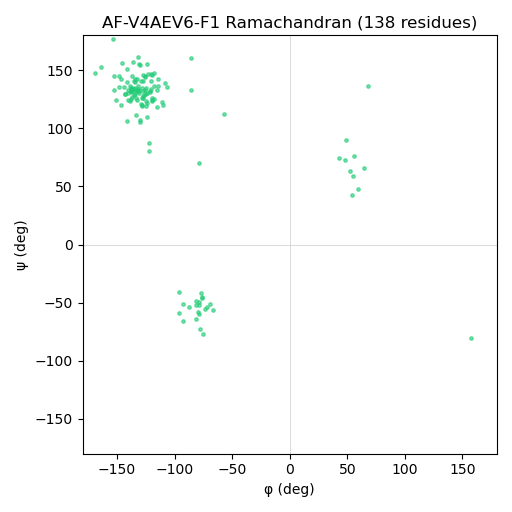LN A CA 1
ATOM 784 C C . GLN A 1 92 ? -7.751 5.081 3.847 1.00 81.19 92 GLN A C 1
ATOM 786 O O . GLN A 1 92 ? -7.135 4.919 2.788 1.00 81.19 92 GLN A O 1
ATOM 791 N N . PHE A 1 93 ? -8.039 4.071 4.666 1.00 80.81 93 PHE A N 1
ATOM 792 C CA . PH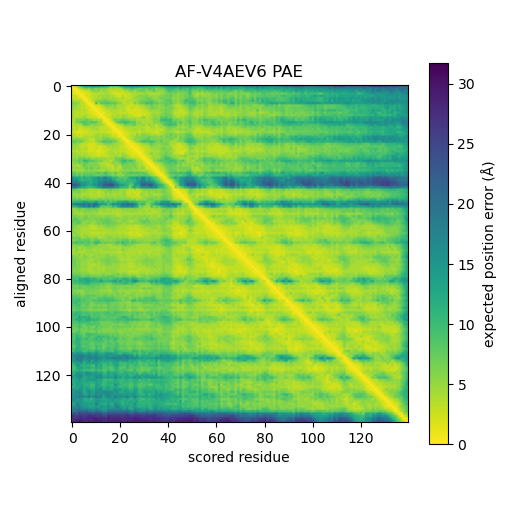E A 1 93 ? -7.610 2.693 4.454 1.00 80.81 93 PHE A CA 1
ATOM 793 C C . PHE A 1 93 ? -8.780 1.720 4.367 1.00 80.81 93 PHE A C 1
ATOM 795 O O . PHE A 1 93 ? -9.647 1.677 5.244 1.00 80.81 93 PHE A O 1
ATOM 802 N N . TYR A 1 94 ? -8.740 0.882 3.337 1.00 81.56 94 TYR A N 1
ATOM 803 C CA . TYR A 1 94 ? -9.673 -0.215 3.141 1.00 81.56 94 TYR A CA 1
ATOM 804 C C . TYR A 1 94 ? -8.900 -1.509 2.982 1.00 81.56 94 TYR A C 1
ATOM 806 O O . TYR A 1 94 ? -7.990 -1.612 2.156 1.00 81.56 94 TYR A O 1
ATOM 814 N N . VAL A 1 95 ? -9.299 -2.508 3.759 1.00 77.19 95 VAL A N 1
ATOM 815 C CA . VAL A 1 95 ? -8.656 -3.808 3.740 1.00 77.19 95 VAL A CA 1
ATOM 816 C C . VAL A 1 95 ? -9.653 -4.956 3.820 1.00 77.19 95 VAL A C 1
ATOM 818 O O . VAL A 1 95 ? -10.563 -4.960 4.655 1.00 77.19 95 VAL A O 1
ATOM 821 N N . ALA A 1 96 ? -9.407 -5.963 2.989 1.00 79.75 96 ALA A N 1
ATOM 822 C CA . ALA A 1 96 ? -9.988 -7.293 3.088 1.00 79.75 96 ALA A CA 1
ATOM 823 C C . ALA A 1 96 ? -8.874 -8.346 3.186 1.00 79.75 96 ALA A C 1
ATOM 825 O O . ALA A 1 96 ? -7.804 -8.160 2.606 1.00 79.75 96 ALA A O 1
ATOM 826 N N . ASP A 1 97 ? -9.135 -9.421 3.929 1.00 78.94 97 ASP A N 1
ATOM 827 C CA . ASP A 1 97 ? -8.313 -10.636 3.965 1.00 78.94 97 ASP A CA 1
ATOM 828 C C . ASP A 1 97 ? -6.822 -10.382 4.253 1.00 78.94 97 ASP A C 1
ATOM 830 O O . ASP A 1 97 ? -5.937 -10.626 3.430 1.00 78.94 97 ASP A O 1
ATOM 834 N N . ILE A 1 98 ? -6.523 -9.854 5.446 1.00 72.56 98 ILE A N 1
ATOM 835 C CA . ILE A 1 98 ? -5.134 -9.674 5.900 1.00 72.56 98 ILE A CA 1
ATOM 836 C C . ILE A 1 98 ? -4.848 -10.487 7.162 1.00 72.56 98 ILE A C 1
ATOM 838 O O . ILE A 1 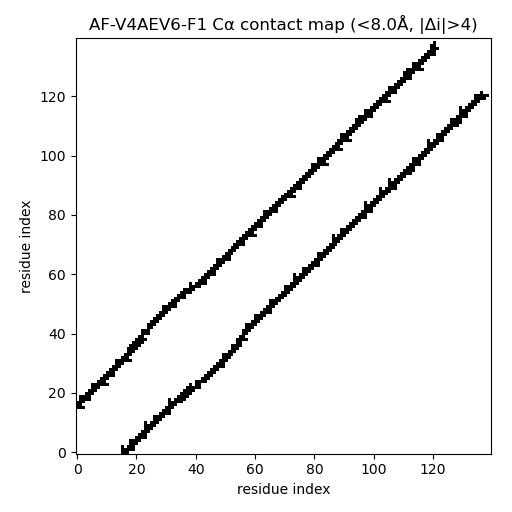98 ? -5.619 -10.443 8.109 1.00 72.56 98 ILE A O 1
ATOM 842 N N . GLU A 1 99 ? -3.700 -11.159 7.249 1.00 80.56 99 GLU A N 1
ATOM 843 C CA . GLU A 1 99 ? -3.294 -11.811 8.506 1.00 80.56 99 GLU A CA 1
ATOM 844 C C . GLU A 1 99 ? -2.877 -10.763 9.555 1.00 80.56 99 GLU A C 1
ATOM 846 O O . GLU A 1 99 ? -3.418 -10.724 10.657 1.00 80.56 99 GLU A O 1
ATOM 851 N N . GLN A 1 100 ? -1.942 -9.865 9.227 1.00 79.81 100 GLN A N 1
ATOM 852 C CA . GLN A 1 100 ? -1.376 -8.901 10.176 1.00 79.81 100 GLN A CA 1
ATOM 853 C C . GLN A 1 100 ? -1.294 -7.483 9.624 1.00 79.81 100 GLN A C 1
ATOM 855 O O . GLN A 1 100 ? -0.878 -7.247 8.487 1.00 79.81 100 GLN A O 1
ATOM 860 N N . CYS A 1 101 ? -1.601 -6.508 10.478 1.00 80.94 101 CYS A N 1
ATOM 861 C CA . CYS A 1 101 ? -1.434 -5.105 10.140 1.00 80.94 101 CYS A CA 1
ATOM 862 C C . CYS A 1 101 ? -1.083 -4.208 11.300 1.00 80.94 101 CYS A C 1
ATOM 864 O O . CYS A 1 101 ? -1.626 -4.334 12.398 1.00 80.94 101 CYS A O 1
ATOM 866 N N . TYR A 1 102 ? -0.263 -3.221 10.972 1.00 82.81 102 TYR A N 1
ATOM 867 C CA . TYR A 1 102 ? 0.123 -2.135 11.839 1.00 82.81 102 TYR A CA 1
ATOM 868 C C . TYR A 1 102 ? -0.118 -0.797 11.136 1.00 82.81 102 TYR A C 1
ATOM 870 O O . TYR A 1 102 ? 0.383 -0.579 10.033 1.00 82.81 102 TYR A O 1
ATOM 878 N N . VAL A 1 103 ? -0.867 0.091 11.783 1.00 81.50 103 VAL A N 1
ATOM 879 C CA . VAL A 1 103 ? -1.070 1.472 11.332 1.00 81.50 103 VAL A CA 1
ATOM 880 C C . VAL A 1 103 ? -0.730 2.413 12.483 1.00 81.50 103 VAL A C 1
ATOM 882 O O . VAL A 1 103 ? -1.213 2.201 13.599 1.00 81.50 103 VAL A O 1
ATOM 885 N N . ALA A 1 104 ? 0.133 3.405 12.258 1.00 82.88 104 ALA A N 1
ATOM 886 C CA . ALA A 1 104 ? 0.479 4.352 13.315 1.00 82.88 104 ALA A CA 1
ATOM 887 C C . ALA A 1 104 ? -0.609 5.424 13.465 1.00 82.88 104 ALA A C 1
ATOM 889 O O . ALA A 1 104 ? -1.210 5.484 14.535 1.00 82.88 104 ALA A O 1
ATOM 890 N N . ASP A 1 105 ? -0.919 6.169 12.408 1.00 81.56 105 ASP A N 1
ATOM 891 C CA . ASP A 1 105 ? -1.959 7.200 12.382 1.00 81.56 105 ASP A CA 1
ATOM 892 C C . ASP A 1 105 ? -2.953 6.938 11.245 1.00 81.56 105 ASP A C 1
ATOM 894 O O . ASP A 1 105 ? -2.558 6.588 10.125 1.00 81.56 105 ASP A O 1
ATOM 898 N N . ILE A 1 106 ? -4.250 7.048 11.542 1.00 80.38 106 ILE A N 1
ATOM 899 C CA . ILE A 1 106 ? -5.297 6.882 10.541 1.00 80.38 106 ILE A CA 1
ATOM 900 C C . ILE A 1 106 ? -6.588 7.660 10.796 1.00 80.38 106 ILE A C 1
ATOM 902 O O . ILE A 1 106 ? -7.292 7.421 11.775 1.00 80.38 106 ILE A O 1
ATOM 906 N N . GLU A 1 107 ? -7.025 8.483 9.843 1.00 82.62 107 GLU A N 1
ATOM 907 C CA . GLU A 1 107 ? -8.337 9.132 9.972 1.00 82.62 107 GLU A CA 1
ATOM 908 C C . GLU A 1 107 ? -9.488 8.122 9.843 1.00 82.62 107 GLU A C 1
ATOM 910 O O . GLU A 1 107 ? -10.378 8.065 10.694 1.00 82.62 107 GLU A O 1
ATOM 915 N N . GLN A 1 108 ? -9.490 7.297 8.794 1.00 79.31 108 GLN A N 1
ATOM 916 C CA . GLN A 1 108 ? -10.571 6.353 8.509 1.00 79.31 108 GLN A CA 1
ATOM 917 C C . GLN A 1 108 ? -10.051 4.986 8.086 1.00 79.31 108 GLN A C 1
ATOM 919 O O . GLN A 1 108 ? -9.310 4.847 7.114 1.00 79.31 108 GLN A O 1
ATOM 924 N N . CYS A 1 109 ? -10.523 3.949 8.774 1.00 79.25 109 CYS A N 1
ATOM 925 C CA . CYS A 1 109 ? -10.147 2.569 8.499 1.00 79.25 109 CYS A CA 1
ATOM 926 C C . CYS A 1 109 ? -11.364 1.645 8.432 1.00 79.25 109 CYS A C 1
ATOM 928 O O . CYS A 1 109 ? -12.198 1.641 9.345 1.00 79.25 109 CYS A O 1
ATOM 930 N N . TYR A 1 110 ? -11.412 0.818 7.390 1.00 80.06 110 TYR A N 1
ATOM 931 C CA . TYR A 1 110 ? -12.407 -0.234 7.207 1.00 80.06 110 TYR A CA 1
ATOM 932 C C . TYR A 1 110 ? -11.720 -1.583 7.009 1.00 80.06 110 TYR A C 1
ATOM 934 O O . TYR A 1 110 ? -10.929 -1.751 6.080 1.00 80.06 110 TYR A O 1
ATOM 942 N N . VAL A 1 111 ? -12.058 -2.546 7.866 1.00 75.62 111 VAL A N 1
ATOM 943 C CA . VAL A 1 111 ? -11.496 -3.900 7.865 1.00 75.62 111 VAL A CA 1
ATOM 944 C C . VAL A 1 111 ? -12.620 -4.928 7.746 1.00 75.62 111 VAL A C 1
ATOM 946 O O . VAL A 1 111 ? -13.514 -4.962 8.594 1.00 75.62 111 VAL A O 1
ATOM 949 N N . ALA A 1 112 ? -12.579 -5.763 6.708 1.00 72.88 112 ALA A N 1
ATOM 950 C CA . ALA A 1 112 ? -13.574 -6.818 6.505 1.00 72.88 112 ALA A CA 1
ATOM 951 C C . ALA A 1 112 ? -13.206 -8.126 7.229 1.00 72.88 112 ALA A C 1
ATOM 953 O O . ALA A 1 112 ? -13.997 -8.568 8.052 1.00 72.88 112 ALA A O 1
ATOM 954 N N . ASP A 1 113 ? -12.005 -8.668 6.998 1.00 70.25 113 ASP A N 1
ATOM 955 C CA . ASP A 1 113 ? -11.544 -9.954 7.547 1.00 70.25 113 ASP A CA 1
ATOM 956 C C . ASP A 1 113 ? -10.064 -9.872 7.963 1.00 70.25 113 ASP A C 1
ATOM 958 O O . ASP A 1 113 ? -9.204 -9.470 7.165 1.00 70.25 113 ASP A O 1
ATOM 962 N N . ARG A 1 114 ? -9.759 -10.193 9.233 1.00 66.94 114 ARG A N 1
ATOM 963 C CA . ARG A 1 114 ? -8.3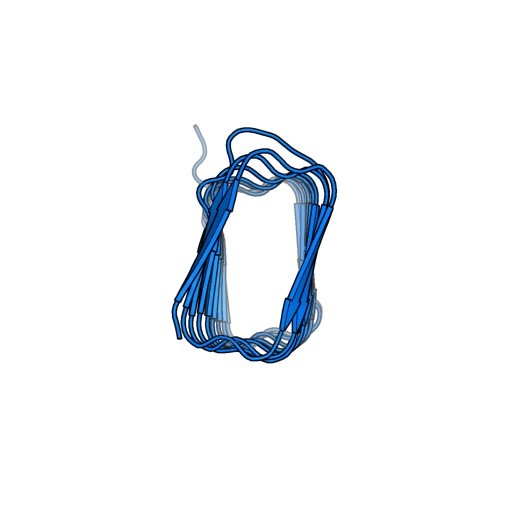87 -10.126 9.770 1.00 66.94 114 ARG A CA 1
ATOM 964 C C . ARG A 1 114 ? -8.084 -11.081 10.923 1.00 66.94 114 ARG A C 1
ATOM 966 O O . ARG A 1 114 ? -8.884 -11.221 11.843 1.00 66.94 114 ARG A O 1
ATOM 973 N N . GLU A 1 115 ? -6.855 -11.597 10.990 1.00 72.94 115 GLU A N 1
ATOM 974 C CA . GLU A 1 115 ? -6.380 -12.242 12.227 1.00 72.94 115 GLU A CA 1
ATOM 975 C C . GLU A 1 115 ? -5.942 -11.192 13.262 1.00 72.94 115 GLU A C 1
ATOM 977 O O . GLU A 1 115 ? -6.411 -11.195 14.401 1.00 72.94 115 GLU A O 1
ATOM 982 N N . GLN A 1 116 ? -5.063 -10.254 12.887 1.00 74.94 116 GLN A N 1
ATOM 983 C CA . GLN A 1 116 ? -4.462 -9.292 13.816 1.00 74.94 116 GLN A CA 1
ATOM 984 C C . GLN A 1 116 ? -4.393 -7.868 13.248 1.00 74.94 116 GLN A C 1
ATOM 986 O O . GLN A 1 116 ? -3.887 -7.626 12.151 1.00 74.94 116 GLN A O 1
ATOM 991 N N . CYS A 1 117 ? -4.839 -6.887 14.036 1.00 78.19 117 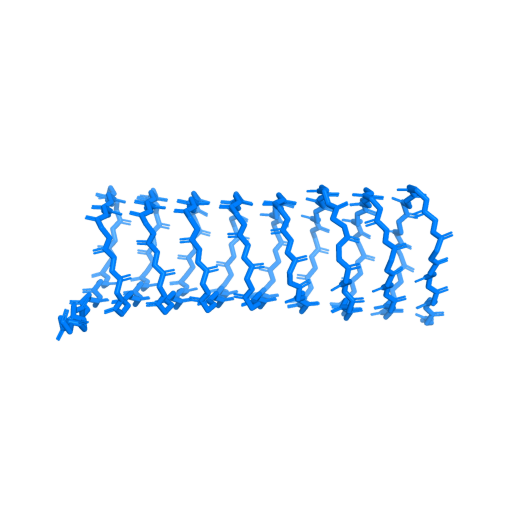CYS A N 1
ATOM 992 C CA . CYS A 1 117 ? -4.724 -5.463 13.712 1.00 78.19 117 CYS A CA 1
ATOM 993 C C . CYS A 1 117 ? -4.217 -4.652 14.908 1.00 78.19 117 CYS A C 1
ATOM 995 O O . CYS A 1 117 ? -4.765 -4.764 16.007 1.00 78.19 117 CYS A O 1
ATOM 997 N N . TYR A 1 118 ? -3.223 -3.796 14.674 1.00 80.56 118 TYR A N 1
ATOM 998 C CA . TYR A 1 118 ? -2.756 -2.779 15.607 1.00 80.56 118 TYR A CA 1
ATOM 999 C C . TYR A 1 118 ? -2.918 -1.382 14.998 1.00 80.56 118 TYR A C 1
ATOM 1001 O O . TYR A 1 118 ? -2.400 -1.131 13.910 1.00 80.56 118 TYR A O 1
ATOM 1009 N N . VAL A 1 119 ? -3.596 -0.477 15.708 1.00 79.38 119 VAL A N 1
ATOM 1010 C CA . VAL A 1 119 ? -3.712 0.943 15.327 1.00 79.38 119 VAL A CA 1
ATOM 1011 C C . VAL A 1 119 ? -3.383 1.836 16.525 1.00 79.38 119 VAL A C 1
ATOM 1013 O O . VAL A 1 119 ? -3.907 1.596 17.618 1.00 79.38 119 VAL A O 1
ATOM 1016 N N . ALA A 1 120 ? -2.504 2.830 16.352 1.00 78.56 120 ALA A N 1
ATOM 1017 C CA . ALA A 1 120 ? -2.002 3.646 17.466 1.00 78.56 120 ALA A CA 1
ATOM 1018 C C . ALA A 1 120 ? -2.750 4.974 17.682 1.00 78.56 120 ALA A C 1
ATOM 1020 O O . ALA A 1 120 ? -3.010 5.332 18.834 1.00 78.56 120 ALA A O 1
ATOM 1021 N N . ASP A 1 121 ? -3.101 5.675 16.608 1.00 76.94 121 ASP A N 1
ATOM 1022 C CA . ASP A 1 121 ? -3.922 6.884 16.612 1.00 76.94 121 ASP A CA 1
ATOM 1023 C C . ASP A 1 121 ? -4.974 6.802 15.505 1.00 76.94 121 ASP A C 1
ATOM 1025 O O . ASP A 1 121 ? -4.718 6.213 14.452 1.00 76.94 121 ASP A O 1
ATOM 1029 N N . ARG A 1 122 ? -6.193 7.274 15.793 1.00 75.75 122 ARG A N 1
ATOM 1030 C CA . ARG A 1 122 ? -7.291 7.234 14.824 1.00 75.75 122 ARG A CA 1
ATOM 1031 C C . ARG A 1 122 ? -8.473 8.136 15.145 1.00 75.75 122 ARG A C 1
ATOM 1033 O O . ARG A 1 122 ? -8.854 8.268 16.312 1.00 75.75 122 ARG A O 1
ATOM 1040 N N . GLU A 1 123 ? -9.180 8.564 14.099 1.00 78.81 123 GLU A N 1
ATOM 1041 C CA . GLU A 1 123 ? -10.508 9.179 14.245 1.00 78.81 123 GLU A CA 1
ATOM 1042 C C . GLU A 1 123 ? -11.655 8.160 14.128 1.00 78.81 123 GLU A C 1
ATOM 1044 O O . GLU A 1 123 ? -12.531 8.098 14.997 1.00 78.81 123 GLU A O 1
ATOM 1049 N N . GLN A 1 124 ? -11.669 7.340 13.072 1.00 76.88 124 GLN A N 1
ATOM 1050 C CA . GLN A 1 124 ? -12.750 6.397 12.765 1.00 76.88 124 GLN A CA 1
ATOM 1051 C C . GLN A 1 124 ? -12.218 5.014 12.380 1.00 76.88 124 GLN A C 1
ATOM 1053 O O . GLN A 1 124 ? -11.305 4.865 11.571 1.00 76.88 124 GLN A O 1
ATOM 1058 N N . PHE A 1 125 ? -12.824 3.968 12.948 1.00 77.75 125 PHE A N 1
ATOM 1059 C CA . PHE A 1 125 ? -12.376 2.589 12.758 1.00 77.75 125 PHE A CA 1
ATOM 1060 C C . PHE A 1 125 ? -13.556 1.615 12.761 1.00 77.75 125 PHE A C 1
ATOM 1062 O O . PHE A 1 125 ? -14.285 1.519 13.753 1.00 77.75 125 PHE A O 1
ATOM 1069 N N . TYR A 1 126 ? -13.723 0.888 11.657 1.00 78.94 126 TYR A N 1
ATOM 1070 C CA . TYR A 1 126 ? -14.791 -0.083 11.433 1.00 78.94 126 TYR A CA 1
ATOM 1071 C C . TYR A 1 126 ? -14.207 -1.464 11.142 1.00 78.94 126 TYR A C 1
ATOM 1073 O O . TYR A 1 126 ? -13.330 -1.601 10.290 1.00 78.94 126 TYR A O 1
ATOM 1081 N N . VAL A 1 127 ? -14.726 -2.490 11.823 1.00 76.06 127 VAL A N 1
ATOM 1082 C CA . VAL A 1 127 ? -14.303 -3.884 11.635 1.00 76.06 127 VAL A CA 1
ATOM 1083 C C . VAL A 1 127 ? -15.508 -4.813 11.631 1.00 76.06 127 VAL A C 1
ATOM 1085 O O . VAL A 1 127 ? -16.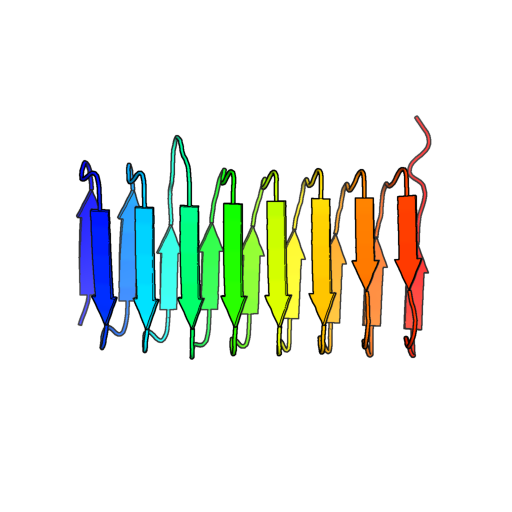384 -4.663 12.486 1.00 76.06 127 VAL A O 1
ATOM 1088 N N . ALA A 1 128 ? -15.543 -5.748 10.681 1.00 78.31 128 ALA A N 1
ATOM 1089 C CA . ALA A 1 128 ? -16.553 -6.802 10.620 1.00 78.31 128 ALA A CA 1
ATOM 1090 C C . ALA A 1 128 ? -16.077 -8.079 11.332 1.00 78.31 128 ALA A C 1
ATOM 1092 O O . ALA A 1 128 ? -16.620 -8.395 12.390 1.00 78.31 128 ALA A O 1
ATOM 1093 N N . ASP A 1 129 ? -15.036 -8.740 10.818 1.00 78.00 129 ASP A N 1
ATOM 1094 C CA . ASP A 1 129 ? -14.526 -10.006 11.346 1.00 78.00 129 ASP A CA 1
ATOM 1095 C C . ASP A 1 129 ? -13.029 -9.890 11.690 1.00 78.00 129 ASP A C 1
ATOM 1097 O O . ASP A 1 129 ? -12.164 -9.719 10.832 1.00 78.00 129 ASP A O 1
ATOM 1101 N N . ILE A 1 130 ? -12.717 -9.905 12.994 1.00 76.88 130 ILE A N 1
ATOM 1102 C CA . ILE A 1 130 ? -11.338 -9.841 13.495 1.00 76.88 130 ILE A CA 1
ATOM 1103 C C . ILE A 1 130 ? -11.112 -10.752 14.695 1.00 76.88 130 ILE A C 1
ATOM 1105 O O . ILE A 1 130 ? -11.885 -10.718 15.656 1.00 76.88 130 ILE A O 1
ATOM 1109 N N . GLU A 1 131 ? -10.025 -11.528 14.679 1.00 80.88 131 GLU A N 1
ATOM 1110 C CA . GLU A 1 131 ? -9.663 -12.348 15.842 1.00 80.88 131 GLU A CA 1
ATOM 1111 C C . GLU A 1 131 ? -9.048 -11.503 16.965 1.00 80.88 131 GLU A C 1
ATOM 1113 O O . GLU A 1 131 ? -9.420 -11.644 18.134 1.00 80.88 131 GLU A O 1
ATOM 1118 N N . GLN A 1 132 ? -8.103 -10.615 16.634 1.00 77.06 132 GLN A N 1
ATOM 1119 C CA . GLN A 1 132 ? -7.396 -9.777 17.604 1.00 77.06 132 GLN A CA 1
ATOM 1120 C C . GLN A 1 132 ? -7.221 -8.344 17.100 1.00 77.06 132 GLN A C 1
ATOM 1122 O O . GLN A 1 132 ? -6.615 -8.083 16.062 1.00 77.06 132 GLN A O 1
ATOM 1127 N N . CYS A 1 133 ? -7.709 -7.383 17.883 1.00 78.31 133 CYS A N 1
ATOM 1128 C CA . CYS A 1 133 ? -7.577 -5.965 17.580 1.00 78.31 133 CYS A CA 1
ATOM 1129 C C . CYS A 1 133 ? -7.024 -5.206 18.788 1.00 78.31 133 CYS A C 1
ATOM 1131 O O . CYS A 1 133 ? -7.626 -5.195 19.864 1.00 78.31 133 CYS A O 1
ATOM 1133 N N . HIS A 1 134 ? -5.881 -4.556 18.594 1.00 80.75 134 HIS A N 1
ATOM 1134 C CA . HIS A 1 134 ? -5.273 -3.653 19.556 1.00 80.75 134 HIS A CA 1
ATOM 1135 C C . HIS A 1 134 ? -5.373 -2.230 19.043 1.00 80.75 134 HIS A C 1
ATOM 1137 O O . HIS A 1 134 ? -4.846 -1.896 17.987 1.00 80.75 134 HIS A O 1
ATOM 1143 N N . VAL A 1 135 ? -6.038 -1.384 19.820 1.00 76.06 135 VAL A N 1
ATOM 1144 C CA . VAL A 1 135 ? -6.220 0.007 19.443 1.00 76.06 135 VAL A CA 1
ATOM 1145 C C . VAL A 1 135 ? -5.828 0.909 20.592 1.00 76.06 135 VAL A C 1
ATOM 1147 O O . VAL A 1 135 ? -6.527 0.978 21.605 1.00 76.06 135 VAL A O 1
ATOM 1150 N N . ALA A 1 136 ? -4.683 1.565 20.437 1.00 75.44 136 ALA A N 1
ATOM 1151 C CA . ALA A 1 136 ? -4.278 2.649 21.311 1.00 75.44 136 ALA A CA 1
ATOM 1152 C C . ALA A 1 136 ? -4.898 3.954 20.798 1.00 75.44 136 ALA A C 1
ATOM 1154 O O . ALA A 1 136 ? -5.394 4.031 19.676 1.00 75.44 136 ALA A O 1
ATOM 1155 N N . LEU A 1 137 ? -4.976 4.945 21.673 1.00 64.75 137 LEU A N 1
ATOM 1156 C CA . LEU A 1 137 ? -5.324 6.309 21.309 1.00 64.75 137 LEU A CA 1
ATOM 1157 C C . LEU A 1 137 ? -4.241 7.152 21.968 1.00 64.75 137 LEU A C 1
ATOM 1159 O O . LEU A 1 137 ? -4.199 7.260 23.199 1.00 64.75 137 LEU A O 1
ATOM 1163 N N . LEU A 1 138 ? -3.304 7.650 21.170 1.00 54.75 138 LEU A N 1
ATOM 1164 C CA . LEU A 1 138 ? -2.285 8.588 21.624 1.00 54.75 138 LEU A CA 1
ATOM 1165 C C . LEU A 1 138 ? -2.921 9.979 21.707 1.00 54.75 138 LEU A C 1
ATOM 1167 O O . LEU A 1 138 ? -2.618 10.865 20.928 1.00 54.75 138 LEU A O 1
ATOM 1171 N N . CYS A 1 139 ? -3.813 10.187 22.683 1.00 36.03 139 CYS A N 1
ATOM 1172 C CA . CYS A 1 139 ? -4.306 11.532 22.971 1.00 36.03 139 CYS A CA 1
ATOM 1173 C C . CYS A 1 139 ? -3.117 12.454 23.296 1.00 36.03 139 CYS A C 1
ATOM 1175 O O . CYS A 1 139 ? -2.499 12.305 24.357 1.00 36.03 139 CYS A O 1
ATOM 1177 N N . CYS A 1 140 ? -2.842 13.415 22.417 1.00 38.88 140 CYS A N 1
ATOM 1178 C CA . CYS A 1 140 ? -2.240 14.694 22.779 1.00 38.88 140 CYS A CA 1
ATOM 1179 C C . CYS A 1 140 ? -3.327 15.769 22.793 1.00 38.88 140 CYS A C 1
ATOM 1181 O O . CYS A 1 140 ? -4.132 15.810 21.839 1.00 38.88 140 CYS A O 1
#

Sequence (140 aa):
EQCYISDIEQCYIADNERCYVGYIEQCFFADIEQCYFYVADREQFYVADREQFYFADIEQCYVADIEQFYVADIEQCYVSDRKQFFVADKEQFYVADIEQCYVADIEQCYVADREQCYVADREQFYVADIEQCHVALLCC

Foldseek 3Di:
DEEEEEDEAEEEDADEAEYEYEHYAEYEEDHYAEYEYDYPDEDEYEYDAYEEYEDEDYAEYEEEHYAEYEYEDYEYYEYEAYAEYEYEEYEEEEYEHYAEYEYEEYAEYEYEEYAEYEYADYNYYYYDYYNYYHYHHPDD

Solvent-accessible surface area (backbone atoms only — not comparable to full-atom values): 6542 Å² total; per-residue (Å²): 97,81,48,81,48,65,79,46,62,72,50,77,49,62,79,32,47,32,39,40,41,29,36,46,35,34,40,39,38,42,46,36,48,35,39,46,37,57,38,73,60,50,49,43,40,40,38,38,53,36,43,41,41,39,42,36,50,40,42,35,40,39,42,37,44,34,42,35,42,38,37,43,38,36,44,36,39,41,38,39,46,32,47,37,40,39,37,40,40,36,45,38,39,39,38,36,46,31,43,35,37,41,36,42,36,30,46,35,40,42,39,49,37,35,48,37,40,38,36,36,31,67,77,41,80,48,74,73,44,66,77,40,77,46,75,52,72,71,83,125